Protein AF-A0A961VBJ8-F1 (afdb_monomer_lite)

pLDDT: mean 74.8, std 24.89, range [30.86, 98.06]

Radius of gyration: 19.06 Å; chains: 1; bounding box: 39×57×48 Å

Foldseek 3Di:
DDDDPDDDDDDQCPVVLVVVVVVVCVVPDDDDDDDDDDDDPPPPPPRPQDLLLDPVQDQQKWKWKADPPPGTDPDIFGDRPQWGAPPVERIWGHPPQKTFDWHADDDPRHGHRIDGPDMFGFPDWDDDPFWIWGWGADPRGIMIMTMGDGD

Structure (mmCIF, N/CA/C/O backbone):
data_AF-A0A961VBJ8-F1
#
_entry.id   AF-A0A961VBJ8-F1
#
loop_
_atom_site.group_PDB
_atom_site.id
_atom_site.type_symbol
_atom_site.label_atom_id
_atom_site.label_alt_id
_atom_site.label_comp_id
_atom_site.label_asym_id
_atom_site.label_entity_id
_atom_site.label_seq_id
_atom_site.pdbx_PDB_ins_code
_atom_site.Cartn_x
_atom_site.Cartn_y
_atom_site.Cartn_z
_atom_site.occupancy
_atom_site.B_iso_or_equiv
_atom_site.auth_seq_id
_atom_site.auth_comp_id
_atom_site.auth_asym_id
_atom_site.auth_atom_id
_atom_site.pdbx_PDB_model_num
ATOM 1 N N . LYS A 1 1 ? 20.234 -24.301 29.366 1.00 41.66 1 LYS A N 1
ATOM 2 C CA . LYS A 1 1 ? 19.552 -25.091 28.316 1.00 41.66 1 LYS A CA 1
ATOM 3 C C . LYS A 1 1 ? 18.390 -24.284 27.752 1.00 41.66 1 LYS A C 1
ATOM 5 O O . LYS A 1 1 ? 17.270 -24.476 28.200 1.00 41.66 1 LYS A O 1
ATOM 10 N N . ILE A 1 2 ? 18.692 -23.365 26.839 1.00 34.62 2 ILE A N 1
ATOM 11 C CA . ILE A 1 2 ? 17.825 -22.903 25.747 1.00 34.62 2 ILE A CA 1
ATOM 12 C C . ILE A 1 2 ? 18.838 -22.593 24.647 1.00 34.62 2 ILE A C 1
ATOM 14 O O . ILE A 1 2 ? 19.416 -21.511 24.606 1.00 34.62 2 ILE A O 1
ATOM 18 N N . ASP A 1 3 ? 19.167 -23.638 23.901 1.00 32.12 3 ASP A N 1
ATOM 19 C CA . ASP A 1 3 ? 20.000 -23.578 22.713 1.00 32.12 3 ASP A CA 1
ATOM 20 C C . ASP A 1 3 ? 19.098 -23.264 21.510 1.00 32.12 3 ASP A C 1
ATOM 22 O O . ASP A 1 3 ? 17.968 -23.745 21.432 1.00 32.12 3 ASP A O 1
ATOM 26 N N . GLU A 1 4 ? 19.638 -22.461 20.593 1.00 38.50 4 GLU A N 1
ATOM 27 C CA . GLU A 1 4 ? 19.281 -22.408 19.169 1.00 38.50 4 GLU A CA 1
ATOM 28 C C . GLU A 1 4 ? 17.895 -21.860 18.769 1.00 38.50 4 GLU A C 1
ATOM 30 O O . GLU A 1 4 ? 16.961 -22.588 18.449 1.00 38.50 4 GLU A O 1
ATOM 35 N N . ALA A 1 5 ? 17.824 -20.538 18.578 1.00 33.75 5 ALA A N 1
ATOM 36 C CA . ALA A 1 5 ? 17.020 -19.960 17.498 1.00 33.75 5 ALA A CA 1
ATOM 37 C C . ALA A 1 5 ? 17.975 -19.425 16.425 1.00 33.75 5 ALA A C 1
ATOM 39 O O . ALA A 1 5 ? 18.452 -18.291 16.455 1.00 33.75 5 ALA A O 1
ATOM 40 N N . ILE A 1 6 ? 18.306 -20.347 15.529 1.00 36.19 6 ILE A N 1
ATOM 41 C CA . ILE A 1 6 ? 19.187 -20.229 14.375 1.00 36.19 6 ILE A CA 1
ATOM 42 C C . ILE A 1 6 ? 18.831 -19.010 13.518 1.00 36.19 6 ILE A C 1
ATOM 44 O O . ILE A 1 6 ? 17.699 -18.835 13.065 1.00 36.19 6 ILE A O 1
ATOM 48 N N . ALA A 1 7 ? 19.859 -18.211 13.243 1.00 37.09 7 ALA A N 1
ATOM 49 C CA . ALA A 1 7 ? 19.910 -17.267 12.145 1.00 37.09 7 ALA A CA 1
ATOM 50 C C . ALA A 1 7 ? 19.563 -17.971 10.820 1.00 37.09 7 ALA A C 1
ATOM 52 O O . ALA A 1 7 ? 20.360 -18.742 10.289 1.00 37.09 7 ALA A O 1
ATOM 53 N N . VAL A 1 8 ? 18.389 -17.676 10.258 1.00 35.97 8 VAL A N 1
ATOM 54 C CA . VAL A 1 8 ? 18.053 -18.019 8.870 1.00 35.97 8 VAL A CA 1
ATOM 55 C C . VAL A 1 8 ? 18.173 -16.757 8.023 1.00 35.97 8 VAL A C 1
ATOM 57 O O . VAL A 1 8 ? 17.234 -15.988 7.839 1.00 35.97 8 VAL A O 1
ATOM 60 N N . THR A 1 9 ? 19.420 -16.532 7.617 1.00 34.56 9 THR A N 1
ATOM 61 C CA . THR A 1 9 ?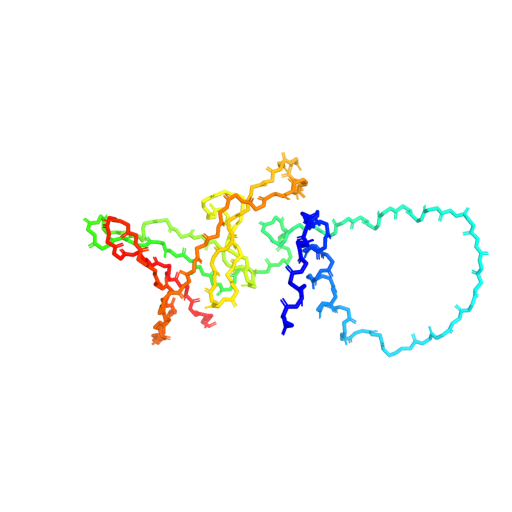 19.874 -16.156 6.271 1.00 34.56 9 THR A CA 1
ATOM 62 C C . THR A 1 9 ? 18.826 -15.708 5.246 1.00 34.56 9 THR A C 1
ATOM 64 O O . THR A 1 9 ? 17.811 -16.359 4.997 1.00 34.56 9 THR A O 1
ATOM 67 N N . GLY A 1 10 ? 19.175 -14.609 4.565 1.00 34.34 10 GLY A N 1
ATOM 68 C CA . GLY A 1 10 ? 18.449 -14.018 3.450 1.00 34.34 10 GLY A CA 1
ATOM 69 C C . GLY A 1 10 ? 17.948 -15.050 2.445 1.00 34.34 10 GLY A C 1
ATOM 70 O O . GLY A 1 10 ? 18.718 -15.691 1.731 1.00 34.34 10 GLY A O 1
ATOM 71 N N . ARG A 1 11 ? 16.624 -15.182 2.378 1.00 36.06 11 ARG A N 1
ATOM 72 C CA . ARG A 1 11 ? 15.948 -15.924 1.322 1.00 36.06 11 ARG A CA 1
ATOM 73 C C . ARG A 1 11 ? 15.744 -14.982 0.142 1.00 36.06 11 ARG A C 1
ATOM 75 O O . ARG A 1 11 ? 14.999 -14.010 0.237 1.00 36.06 11 ARG A O 1
ATOM 82 N N . ASN A 1 12 ? 16.438 -15.279 -0.955 1.00 37.28 12 ASN A N 1
ATOM 83 C CA . ASN A 1 12 ? 16.149 -14.727 -2.275 1.00 37.28 12 ASN A CA 1
ATOM 84 C C . ASN A 1 12 ? 14.641 -14.831 -2.553 1.00 37.28 12 ASN A C 1
ATOM 86 O O . ASN A 1 12 ? 14.050 -15.904 -2.438 1.00 37.28 12 ASN A O 1
ATOM 90 N N . LEU A 1 13 ? 14.028 -13.703 -2.912 1.00 45.47 13 LEU A N 1
ATOM 91 C CA . LEU A 1 13 ? 12.590 -13.538 -3.148 1.00 45.47 13 LEU A CA 1
ATOM 92 C C . LEU A 1 13 ? 12.046 -14.298 -4.374 1.00 45.47 13 LEU A C 1
ATOM 94 O O . LEU A 1 13 ? 10.854 -14.189 -4.659 1.00 45.47 13 LEU A O 1
ATOM 98 N N . ASP A 1 14 ? 12.847 -15.127 -5.048 1.00 39.72 14 ASP A N 1
ATOM 99 C CA . ASP A 1 14 ? 12.361 -16.058 -6.077 1.00 39.72 14 ASP A CA 1
ATOM 100 C C . ASP A 1 14 ? 11.287 -17.018 -5.523 1.00 39.72 14 ASP A C 1
ATOM 102 O O . ASP A 1 14 ? 10.432 -17.508 -6.263 1.00 39.72 14 ASP A O 1
ATOM 106 N N . THR A 1 15 ? 11.249 -17.224 -4.198 1.00 43.78 15 THR A N 1
ATOM 107 C CA . THR A 1 15 ? 10.173 -17.970 -3.532 1.00 43.78 15 THR A CA 1
ATOM 108 C C . THR A 1 15 ? 8.849 -17.215 -3.377 1.00 43.78 15 THR A C 1
ATOM 110 O O . THR A 1 15 ? 7.821 -17.848 -3.167 1.00 43.78 15 THR A O 1
ATOM 113 N N . ALA A 1 16 ? 8.811 -15.884 -3.490 1.00 42.19 16 ALA A N 1
ATOM 114 C CA . ALA A 1 16 ? 7.546 -15.143 -3.409 1.00 42.19 16 ALA A CA 1
ATOM 115 C C . ALA A 1 16 ? 6.714 -15.321 -4.692 1.00 42.19 16 ALA A C 1
ATOM 117 O O . ALA A 1 16 ? 5.489 -15.450 -4.638 1.00 42.19 16 ALA A O 1
ATOM 118 N N . SER A 1 17 ? 7.391 -15.420 -5.840 1.00 41.12 17 SER A N 1
ATOM 119 C CA . SER A 1 17 ? 6.782 -15.781 -7.123 1.00 41.12 17 SER A CA 1
ATOM 120 C C . SER A 1 17 ? 6.239 -17.213 -7.104 1.00 41.12 17 SER A C 1
ATOM 122 O O . SER A 1 17 ? 5.150 -17.465 -7.619 1.00 41.12 17 SER A O 1
ATOM 124 N N . SER A 1 18 ? 6.952 -18.148 -6.464 1.00 41.22 18 SER A N 1
ATOM 125 C CA . SER A 1 18 ? 6.493 -19.535 -6.338 1.00 41.22 18 SER A CA 1
ATOM 126 C C . SER A 1 18 ? 5.426 -19.733 -5.260 1.00 41.22 18 SER A C 1
ATOM 128 O O . SER A 1 18 ? 4.610 -20.635 -5.409 1.00 41.22 18 SER A O 1
ATOM 130 N N . LEU A 1 19 ? 5.333 -18.872 -4.238 1.00 42.91 19 LEU A N 1
ATOM 131 C CA . LEU A 1 19 ? 4.231 -18.919 -3.268 1.00 42.91 19 LEU A CA 1
ATOM 132 C C . LEU A 1 19 ? 2.901 -18.485 -3.905 1.00 42.91 19 LEU A C 1
ATOM 134 O O . LEU A 1 19 ? 1.871 -19.111 -3.670 1.00 42.91 19 LEU A O 1
ATOM 138 N N . ALA A 1 20 ? 2.927 -17.469 -4.776 1.00 43.00 20 ALA A N 1
ATOM 139 C CA . ALA A 1 20 ? 1.758 -17.078 -5.565 1.00 43.00 20 ALA A CA 1
ATOM 140 C C . ALA A 1 20 ? 1.359 -18.162 -6.590 1.00 43.00 20 ALA A C 1
ATOM 142 O O . ALA A 1 20 ? 0.170 -18.400 -6.801 1.00 43.00 20 ALA A O 1
ATOM 143 N N . ALA A 1 21 ? 2.334 -18.872 -7.172 1.00 42.19 21 ALA A N 1
ATOM 144 C CA . ALA A 1 21 ? 2.079 -20.006 -8.063 1.00 42.19 21 ALA A CA 1
ATOM 145 C C . ALA A 1 21 ? 1.564 -21.259 -7.319 1.00 42.19 21 ALA A C 1
ATOM 147 O O . ALA A 1 21 ? 0.679 -21.948 -7.822 1.00 42.19 21 ALA A O 1
ATOM 148 N N . ALA A 1 22 ? 2.043 -21.531 -6.100 1.00 37.69 22 ALA A N 1
ATOM 149 C CA . ALA A 1 22 ? 1.639 -22.691 -5.300 1.00 37.69 22 ALA A CA 1
ATOM 150 C C . ALA A 1 22 ? 0.186 -22.599 -4.796 1.00 37.69 22 ALA A C 1
ATOM 152 O O . ALA A 1 22 ? -0.497 -23.617 -4.673 1.00 37.69 22 ALA A O 1
ATOM 153 N N . VAL A 1 23 ? -0.327 -21.387 -4.555 1.00 43.44 23 VAL A N 1
ATOM 154 C CA . VAL A 1 23 ? -1.746 -21.184 -4.207 1.00 43.44 23 VAL A CA 1
ATOM 155 C C . VAL A 1 23 ? -2.655 -21.381 -5.432 1.00 43.44 23 VAL A C 1
ATOM 157 O O . VAL A 1 23 ? -3.768 -21.879 -5.288 1.00 43.44 23 VAL A O 1
ATOM 160 N N . ALA A 1 24 ? -2.174 -21.085 -6.645 1.00 42.62 24 ALA A N 1
ATOM 161 C CA . ALA A 1 24 ? -2.914 -21.331 -7.886 1.00 42.62 24 ALA A CA 1
ATOM 162 C C . ALA A 1 24 ? -2.893 -22.810 -8.332 1.00 42.62 24 ALA A C 1
ATOM 164 O O . ALA A 1 24 ? -3.867 -23.288 -8.911 1.00 42.62 24 ALA A O 1
ATOM 165 N N . GLN A 1 25 ? -1.820 -23.556 -8.042 1.00 39.91 25 GLN A N 1
ATOM 166 C CA . GLN A 1 25 ? -1.670 -24.958 -8.466 1.00 39.91 25 GLN A CA 1
ATOM 167 C C . GLN A 1 25 ? -2.430 -25.975 -7.597 1.00 39.91 25 GLN A C 1
ATOM 169 O O . GLN A 1 25 ? -2.787 -27.045 -8.094 1.00 39.91 25 GLN A O 1
ATOM 174 N N . ASN A 1 26 ? -2.764 -25.644 -6.343 1.00 35.56 26 ASN A N 1
ATOM 175 C CA . ASN A 1 26 ? -3.493 -26.562 -5.454 1.00 35.56 26 ASN A CA 1
ATOM 176 C C . ASN A 1 26 ? -4.944 -26.858 -5.885 1.00 35.56 26 ASN A C 1
ATOM 178 O O . ASN A 1 26 ? -5.540 -27.802 -5.380 1.00 35.56 26 ASN A O 1
ATOM 182 N N . ASN A 1 27 ? -5.503 -26.117 -6.849 1.00 40.16 27 ASN A N 1
ATOM 183 C CA . ASN A 1 27 ? -6.818 -26.422 -7.428 1.00 40.16 27 ASN A CA 1
ATOM 184 C C . ASN A 1 27 ? -6.765 -27.301 -8.696 1.00 40.16 27 ASN A C 1
ATOM 186 O O . ASN A 1 27 ? -7.820 -27.640 -9.225 1.00 40.16 27 ASN A O 1
ATOM 190 N N . ALA A 1 28 ? -5.580 -27.679 -9.200 1.00 40.00 28 ALA A N 1
ATOM 191 C CA . ALA A 1 28 ? -5.456 -28.315 -10.521 1.00 40.00 28 ALA A CA 1
ATOM 192 C C . ALA A 1 28 ? -4.736 -29.677 -10.560 1.00 40.00 28 ALA A C 1
ATOM 194 O O . ALA A 1 28 ? -4.719 -30.305 -11.616 1.00 40.00 28 ALA A O 1
ATOM 195 N N . GLN A 1 29 ? -4.160 -30.181 -9.464 1.00 36.09 29 GLN A N 1
ATOM 196 C CA . GLN A 1 29 ? -3.373 -31.425 -9.495 1.00 36.09 29 GLN A CA 1
ATOM 197 C C . GLN A 1 29 ? -3.966 -32.536 -8.625 1.00 36.09 29 GLN A C 1
ATOM 199 O O . GLN A 1 29 ? -3.371 -33.008 -7.665 1.00 36.09 29 GLN A O 1
ATOM 204 N N . SER A 1 30 ? -5.129 -33.028 -9.048 1.00 39.12 30 SER A N 1
ATOM 205 C CA . SER A 1 30 ? -5.446 -34.450 -8.929 1.00 39.12 30 SER A CA 1
ATOM 206 C C . SER A 1 30 ? -5.419 -35.028 -10.339 1.00 39.12 30 SER A C 1
ATOM 208 O O . SER A 1 30 ? -6.417 -34.933 -11.051 1.00 39.12 30 SER A O 1
ATOM 210 N N . ARG A 1 31 ? -4.247 -35.514 -10.776 1.00 38.31 31 ARG A N 1
ATOM 211 C CA . ARG A 1 31 ? -4.054 -36.646 -11.709 1.00 38.31 31 ARG A CA 1
ATOM 212 C C . ARG A 1 31 ? -2.606 -36.732 -12.207 1.00 38.31 31 ARG A C 1
ATOM 214 O O . ARG A 1 31 ? -2.048 -35.768 -12.716 1.00 38.31 31 ARG A O 1
ATOM 221 N N . ASN A 1 32 ? -2.118 -37.969 -12.151 1.00 34.69 32 ASN A N 1
ATOM 222 C CA . ASN A 1 32 ? -1.019 -38.582 -12.898 1.00 34.69 32 ASN A CA 1
ATOM 223 C C . ASN A 1 32 ? 0.412 -38.474 -12.350 1.00 34.69 32 ASN A C 1
ATOM 225 O O . ASN A 1 32 ? 1.180 -37.557 -12.621 1.00 34.69 32 ASN A O 1
ATOM 229 N N . THR A 1 33 ? 0.752 -39.555 -11.650 1.00 41.00 33 THR A N 1
ATOM 230 C CA . THR A 1 33 ? 2.049 -40.231 -11.580 1.00 41.00 33 THR A CA 1
ATOM 231 C C . THR A 1 33 ? 2.595 -40.599 -12.970 1.00 41.00 33 THR A C 1
ATOM 233 O O . THR A 1 33 ? 1.849 -41.033 -13.844 1.00 41.00 33 THR A O 1
ATOM 236 N N . GLY A 1 34 ? 3.916 -40.496 -13.155 1.00 31.81 34 GLY A N 1
ATOM 237 C CA . GLY A 1 34 ? 4.616 -41.006 -14.339 1.00 31.81 34 GLY A CA 1
ATOM 238 C C . GLY A 1 34 ? 6.098 -40.627 -14.360 1.00 31.81 34 GLY A C 1
ATOM 239 O O . GLY A 1 34 ? 6.445 -39.460 -14.266 1.00 31.81 34 GLY A O 1
ATOM 240 N N . ASN A 1 35 ? 6.952 -41.641 -14.433 1.00 33.88 35 ASN A N 1
ATOM 241 C CA . ASN A 1 35 ? 8.396 -41.652 -14.195 1.00 33.88 35 ASN A CA 1
ATOM 242 C C . ASN A 1 35 ? 9.236 -41.268 -15.442 1.00 33.88 35 ASN A C 1
ATOM 244 O O . ASN A 1 35 ? 8.791 -41.523 -16.557 1.00 33.88 35 ASN A O 1
ATOM 248 N N . ALA A 1 36 ? 10.481 -40.815 -15.211 1.00 34.44 36 ALA A N 1
ATOM 249 C CA . ALA A 1 36 ? 11.712 -41.027 -16.009 1.00 34.44 36 ALA A CA 1
ATOM 250 C C . ALA A 1 36 ? 12.495 -39.792 -16.522 1.00 34.44 36 ALA A C 1
ATOM 252 O O . ALA A 1 36 ? 11.967 -38.807 -17.028 1.00 34.44 36 ALA A O 1
ATOM 253 N N . SER A 1 37 ? 13.811 -39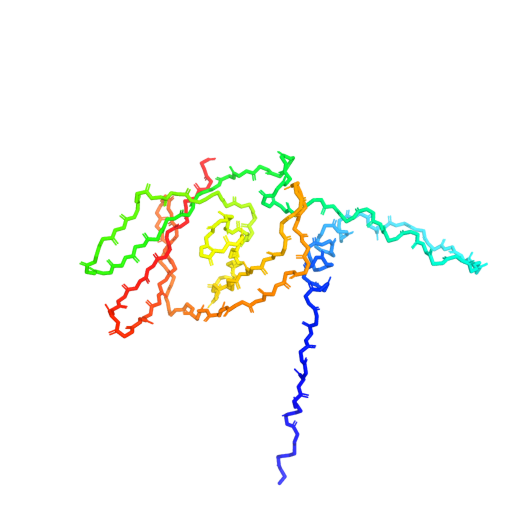.935 -16.355 1.00 41.25 37 SER A N 1
ATOM 254 C CA . SER A 1 37 ? 14.927 -38.993 -16.433 1.00 41.25 37 SER A CA 1
ATOM 255 C C . SER A 1 37 ? 15.330 -38.553 -17.847 1.00 41.25 37 SER A C 1
ATOM 257 O O . SER A 1 37 ? 15.363 -39.359 -18.771 1.00 41.25 37 SER A O 1
ATOM 259 N N . GLY A 1 38 ? 15.782 -37.302 -17.978 1.00 31.97 38 GLY A N 1
ATOM 260 C CA . GLY A 1 38 ? 16.454 -36.781 -19.171 1.00 31.97 38 GLY A CA 1
ATOM 261 C C . GLY A 1 38 ? 16.982 -35.367 -18.929 1.00 31.97 38 GLY A C 1
ATOM 262 O O . GLY A 1 38 ? 16.212 -34.447 -18.669 1.00 31.97 38 GLY A O 1
ATOM 263 N N . GLY A 1 39 ? 18.305 -35.202 -18.951 1.00 40.31 39 GLY A N 1
ATOM 264 C CA . GLY A 1 39 ? 18.989 -33.940 -18.691 1.00 40.31 39 GLY A CA 1
ATOM 265 C C . GLY A 1 39 ? 18.740 -32.890 -19.769 1.00 40.31 39 GLY A C 1
ATOM 266 O O . GLY A 1 39 ? 19.428 -32.866 -20.778 1.00 40.31 39 GLY A O 1
ATOM 267 N N . GLN A 1 40 ? 17.822 -31.975 -19.486 1.00 30.86 40 GLN A N 1
ATOM 268 C CA . GLN A 1 40 ? 17.799 -30.593 -19.953 1.00 30.86 40 GLN A CA 1
ATOM 269 C C . GLN A 1 40 ? 17.246 -29.797 -18.771 1.00 30.86 40 GLN A C 1
ATOM 271 O O . GLN A 1 40 ? 16.153 -30.101 -18.297 1.00 30.86 40 GLN A O 1
ATOM 276 N N . LYS A 1 41 ? 17.991 -28.806 -18.250 1.00 35.81 41 LYS A N 1
ATOM 277 C CA . LYS A 1 41 ? 17.390 -27.812 -17.349 1.00 35.81 41 LYS A CA 1
ATOM 278 C C . LYS A 1 41 ? 16.199 -27.254 -18.131 1.00 35.81 41 LYS A C 1
ATOM 280 O O . LYS A 1 41 ? 16.448 -26.680 -19.195 1.00 35.81 41 LYS A O 1
ATOM 285 N N . PRO A 1 42 ? 14.947 -27.458 -17.679 1.00 35.53 42 PRO A N 1
ATOM 286 C CA . PRO A 1 42 ? 13.803 -26.921 -18.392 1.00 35.53 42 PRO A CA 1
ATOM 287 C C . PRO A 1 42 ? 14.070 -25.429 -18.597 1.00 35.53 42 PRO A C 1
ATOM 289 O O . PRO A 1 42 ? 14.575 -24.796 -17.655 1.00 35.53 42 PRO A O 1
ATOM 292 N N . PRO A 1 43 ? 13.808 -24.851 -19.786 1.00 40.81 43 PRO A N 1
ATOM 293 C CA . PRO A 1 43 ? 13.771 -23.401 -19.888 1.00 40.81 43 PRO A CA 1
ATOM 294 C C . PRO A 1 43 ? 12.892 -22.932 -18.735 1.00 40.81 43 PRO A C 1
ATOM 296 O O . PRO A 1 43 ? 11.796 -23.469 -18.550 1.00 40.81 43 PRO A O 1
ATOM 299 N N . ALA A 1 44 ? 13.437 -22.053 -17.886 1.00 44.22 44 ALA A N 1
ATOM 300 C CA . ALA A 1 44 ? 12.705 -21.560 -16.729 1.00 44.22 44 ALA A CA 1
ATOM 301 C C . ALA A 1 44 ? 11.315 -21.165 -17.240 1.00 44.22 44 ALA A C 1
ATOM 303 O O . ALA A 1 44 ? 11.263 -20.433 -18.238 1.00 44.22 44 ALA A O 1
ATOM 304 N N . PRO A 1 45 ? 10.225 -21.720 -16.672 1.00 43.78 45 PRO A N 1
ATOM 305 C CA . PRO A 1 45 ? 8.888 -21.449 -17.175 1.00 43.78 45 PRO A CA 1
ATOM 306 C C . PRO A 1 45 ? 8.773 -19.939 -17.295 1.00 43.78 45 PRO A C 1
ATOM 308 O O . PRO A 1 45 ? 9.173 -19.241 -16.359 1.00 43.78 45 PRO A O 1
ATOM 311 N N . ALA A 1 46 ? 8.354 -19.453 -18.470 1.00 51.41 46 ALA A N 1
ATOM 312 C CA . ALA A 1 46 ? 8.190 -18.030 -18.728 1.00 51.41 46 ALA A CA 1
ATOM 313 C C . ALA A 1 46 ? 7.418 -17.462 -17.540 1.00 51.41 46 ALA A C 1
ATOM 315 O O . ALA A 1 46 ? 6.251 -17.797 -17.347 1.00 51.41 46 ALA A O 1
ATOM 316 N N . SER A 1 47 ? 8.130 -16.750 -16.663 1.00 60.12 47 SER A N 1
ATOM 317 C CA . SER A 1 47 ? 7.601 -16.380 -15.359 1.00 60.12 47 SER A CA 1
ATOM 318 C C . SER A 1 47 ? 6.361 -15.558 -15.640 1.00 60.12 47 SER A C 1
ATOM 320 O O . SER A 1 47 ? 6.488 -14.515 -16.291 1.00 60.12 47 SER A O 1
ATOM 322 N N . SER A 1 48 ? 5.190 -16.054 -15.235 1.00 68.44 48 SER A N 1
ATOM 323 C CA . SER A 1 48 ? 3.932 -15.343 -15.433 1.00 68.44 48 SER A CA 1
ATOM 324 C C . SER A 1 48 ? 4.120 -13.883 -15.010 1.00 68.44 48 SER A C 1
ATOM 326 O O . SER A 1 48 ? 4.811 -13.630 -14.013 1.00 68.44 48 SER A O 1
ATOM 328 N N . PRO A 1 49 ? 3.593 -12.918 -15.783 1.00 81.19 49 PRO A N 1
ATOM 329 C CA . PRO A 1 49 ? 3.785 -11.508 -15.484 1.00 81.19 49 PRO A CA 1
ATOM 330 C C . PRO A 1 49 ? 3.359 -11.218 -14.042 1.00 81.19 49 PRO A C 1
ATOM 332 O O . PRO A 1 49 ? 2.383 -11.771 -13.537 1.00 81.19 49 PRO A O 1
ATOM 335 N N . HIS A 1 50 ? 4.128 -10.372 -13.353 1.00 89.25 50 HIS A N 1
ATOM 336 C CA . HIS A 1 50 ? 3.815 -10.000 -11.975 1.00 89.25 50 HIS A CA 1
ATOM 337 C C . HIS A 1 50 ? 2.382 -9.438 -11.917 1.00 89.25 50 HIS A C 1
ATOM 339 O O . HIS A 1 50 ? 2.056 -8.631 -12.788 1.00 89.25 50 HIS A O 1
ATOM 345 N N . PRO A 1 51 ? 1.539 -9.761 -10.914 1.00 89.56 51 PRO A N 1
ATOM 346 C CA . PRO A 1 51 ? 0.129 -9.348 -10.892 1.00 89.56 51 PRO A CA 1
ATOM 347 C C . PRO A 1 51 ? -0.100 -7.857 -11.183 1.00 89.56 51 PRO A C 1
ATOM 349 O O . PRO A 1 51 ? -1.004 -7.487 -11.930 1.00 89.56 51 PRO A O 1
ATOM 352 N N . CYS A 1 52 ? 0.772 -6.986 -10.668 1.00 91.88 52 CYS A N 1
ATOM 353 C CA . CYS A 1 52 ? 0.717 -5.542 -10.927 1.00 91.88 52 CYS A CA 1
ATOM 354 C C . CYS A 1 52 ? 0.936 -5.120 -12.387 1.00 91.88 52 CYS A C 1
ATOM 356 O O . CYS A 1 52 ? 0.492 -4.041 -12.763 1.00 91.88 52 CYS A O 1
ATOM 358 N N . LEU A 1 53 ? 1.587 -5.952 -13.198 1.00 91.25 53 LEU A N 1
ATOM 359 C CA . LEU A 1 53 ? 1.828 -5.728 -14.625 1.00 91.25 53 LEU A CA 1
ATOM 360 C C . LEU A 1 53 ? 0.994 -6.654 -15.525 1.00 91.25 53 LEU A C 1
ATOM 362 O O . LEU A 1 53 ? 0.968 -6.442 -16.732 1.00 91.25 53 LEU A O 1
ATOM 366 N N . ASP A 1 54 ? 0.306 -7.651 -14.962 1.00 89.56 54 ASP A N 1
ATOM 367 C CA . ASP A 1 54 ? -0.554 -8.559 -15.723 1.00 89.56 54 ASP A CA 1
ATOM 368 C C . ASP A 1 54 ? -1.939 -7.928 -15.972 1.00 89.56 54 ASP A C 1
ATOM 370 O O . ASP A 1 54 ? -2.708 -7.749 -15.016 1.00 89.56 54 ASP A O 1
ATOM 374 N N . PRO A 1 55 ? -2.300 -7.586 -17.224 1.00 87.81 55 PRO A N 1
ATOM 375 C CA . PRO A 1 55 ? -3.619 -7.043 -17.543 1.00 87.81 55 PRO A CA 1
ATOM 376 C C . PRO A 1 55 ? -4.755 -8.055 -17.324 1.00 87.81 55 PRO A C 1
ATOM 378 O O . PRO A 1 55 ? -5.896 -7.640 -17.143 1.00 87.81 55 PRO A O 1
ATOM 381 N N . ASN A 1 56 ? -4.459 -9.358 -17.288 1.00 89.56 56 ASN A N 1
ATOM 382 C CA . ASN A 1 56 ? -5.456 -10.406 -17.060 1.00 89.56 56 ASN A CA 1
ATOM 383 C C . ASN A 1 56 ? -5.810 -10.576 -15.579 1.00 89.56 56 ASN A C 1
ATOM 385 O O . ASN A 1 56 ? -6.801 -11.228 -15.257 1.00 89.56 56 ASN A O 1
ATOM 389 N N . VAL A 1 57 ? -5.025 -9.990 -14.667 1.00 88.19 57 VAL A N 1
ATOM 390 C CA . VAL A 1 57 ? -5.351 -9.959 -13.238 1.00 88.19 57 VAL A CA 1
ATOM 391 C C . VAL A 1 57 ? -6.158 -8.686 -12.949 1.00 88.19 57 VAL A C 1
ATOM 393 O O . VAL A 1 57 ? -5.577 -7.591 -12.955 1.00 88.19 57 VAL A O 1
ATOM 396 N N . PRO A 1 58 ? -7.477 -8.783 -12.686 1.00 88.38 58 PRO A N 1
ATOM 397 C CA . PRO A 1 58 ? -8.318 -7.614 -12.457 1.00 88.38 58 PRO A CA 1
ATOM 398 C C . PRO A 1 58 ? -7.989 -6.935 -11.123 1.00 88.38 58 PRO A C 1
ATOM 400 O O . PRO A 1 58 ? -7.714 -7.590 -10.115 1.00 88.38 58 PRO A O 1
ATOM 403 N N . SER A 1 59 ? -8.064 -5.603 -11.107 1.00 89.12 59 SER A N 1
ATOM 404 C CA . SER A 1 59 ? -8.038 -4.812 -9.874 1.00 89.12 59 SER A CA 1
ATOM 405 C C . SER A 1 59 ? -9.470 -4.625 -9.383 1.00 89.12 59 SER A C 1
ATOM 407 O O . SER A 1 59 ? -10.218 -3.838 -9.954 1.00 89.12 59 SER A O 1
ATOM 409 N N . ASN A 1 60 ? -9.854 -5.343 -8.330 1.00 84.12 60 ASN A N 1
ATOM 410 C CA . ASN A 1 60 ? -11.215 -5.282 -7.770 1.00 84.12 60 ASN A CA 1
ATOM 411 C C . ASN A 1 60 ? -11.344 -4.298 -6.599 1.00 84.12 60 ASN A C 1
ATOM 413 O O . ASN A 1 60 ? -12.441 -4.076 -6.091 1.00 84.12 60 ASN A O 1
ATOM 417 N N . SER A 1 61 ? -10.213 -3.740 -6.177 1.00 92.44 61 SER A N 1
ATOM 418 C CA . SER A 1 61 ? -10.077 -2.840 -5.044 1.00 92.44 61 SER A CA 1
ATOM 419 C C . SER A 1 61 ? -9.013 -1.791 -5.354 1.00 92.44 61 SER A C 1
ATOM 421 O O . SER A 1 61 ? -8.228 -1.915 -6.299 1.00 92.44 61 SER A O 1
ATOM 423 N N . SER A 1 62 ? -8.980 -0.761 -4.527 1.00 94.38 62 SER A N 1
ATOM 424 C CA . SER A 1 62 ? -7.984 0.299 -4.538 1.00 94.38 62 SER A CA 1
ATOM 425 C C . SER A 1 62 ? -7.526 0.586 -3.116 1.00 94.38 62 SER A C 1
ATOM 427 O O . SER A 1 62 ? -8.297 0.431 -2.168 1.00 94.38 62 SER A O 1
ATOM 429 N N . ALA A 1 63 ? -6.273 0.991 -2.970 1.00 95.50 63 ALA A N 1
ATOM 430 C CA . ALA A 1 63 ? -5.703 1.389 -1.699 1.00 95.50 63 ALA A CA 1
ATOM 431 C C . ALA A 1 63 ? -5.379 2.878 -1.694 1.00 95.50 63 ALA A C 1
ATOM 433 O O . ALA A 1 63 ? -4.963 3.415 -2.714 1.00 95.50 63 ALA A O 1
ATOM 434 N N . ALA A 1 64 ? -5.509 3.530 -0.547 1.00 95.44 64 ALA A N 1
ATOM 435 C CA . ALA A 1 64 ? -5.119 4.921 -0.359 1.00 95.44 64 ALA A CA 1
ATOM 436 C C . ALA A 1 64 ? -4.449 5.105 1.006 1.00 95.44 64 ALA A C 1
ATOM 438 O O . ALA A 1 64 ? -4.900 4.516 1.991 1.00 95.44 64 ALA A O 1
ATOM 439 N N . ILE A 1 65 ? -3.384 5.910 1.066 1.00 93.81 65 ILE A N 1
ATOM 440 C CA . ILE A 1 65 ? -2.633 6.185 2.301 1.00 93.81 65 ILE A CA 1
ATOM 441 C C . ILE A 1 65 ? -3.083 7.500 2.925 1.00 93.81 65 ILE A C 1
ATOM 443 O O . ILE A 1 65 ? -3.271 8.504 2.233 1.00 93.81 65 ILE A O 1
ATOM 447 N N . TYR A 1 66 ? -3.127 7.499 4.251 1.00 94.44 66 TYR A N 1
ATOM 448 C CA . TYR A 1 66 ? -3.407 8.651 5.086 1.00 94.44 66 TYR A CA 1
ATOM 449 C C . TYR A 1 66 ? -2.417 8.761 6.246 1.00 94.44 66 TYR A C 1
ATOM 451 O O . TYR A 1 66 ? -1.842 7.772 6.711 1.00 94.44 66 TYR A O 1
ATOM 459 N N . ARG A 1 67 ? -2.220 9.994 6.715 1.00 93.69 67 ARG A N 1
ATOM 460 C CA . ARG A 1 67 ? -1.368 10.347 7.852 1.00 93.69 67 ARG A CA 1
ATOM 461 C C . ARG A 1 67 ? -2.114 11.324 8.751 1.00 93.69 67 ARG A C 1
ATOM 463 O O . ARG A 1 67 ? -2.659 12.314 8.270 1.00 93.69 67 ARG A O 1
ATOM 470 N N . GLN A 1 68 ? -2.084 11.076 10.057 1.00 86.56 68 GLN A N 1
ATOM 471 C CA . GLN A 1 68 ? -2.910 11.755 11.061 1.00 86.56 68 GLN A CA 1
ATOM 472 C C . GLN A 1 68 ? -2.874 13.292 10.998 1.00 86.56 68 GLN A C 1
ATOM 474 O O . GLN A 1 68 ? -3.901 13.920 11.229 1.00 86.56 68 GLN A O 1
ATOM 479 N N . TYR A 1 69 ? -1.732 13.892 10.652 1.00 86.38 69 TYR A N 1
ATOM 480 C CA . TYR A 1 69 ? -1.557 15.354 10.620 1.00 86.38 69 TYR A CA 1
ATOM 481 C C . TYR A 1 69 ? -1.387 15.950 9.220 1.00 86.38 69 TYR A C 1
ATOM 483 O O . TYR A 1 69 ? -1.407 17.166 9.070 1.00 86.38 69 TYR A O 1
ATOM 491 N N . TYR A 1 70 ? -1.227 15.112 8.196 1.00 84.25 70 TYR A N 1
ATOM 492 C CA . TYR A 1 70 ? -0.968 15.561 6.822 1.00 84.25 70 TYR A CA 1
ATOM 493 C C . TYR A 1 70 ? -2.122 15.226 5.869 1.00 84.25 70 TYR A C 1
ATOM 495 O O . TYR A 1 70 ? -2.029 15.479 4.670 1.00 84.25 70 TYR A O 1
ATOM 503 N N . GLY A 1 71 ? -3.202 14.637 6.393 1.00 82.88 71 GLY A N 1
ATOM 504 C CA . GLY A 1 71 ? -4.290 14.101 5.589 1.00 82.88 71 GLY A CA 1
ATOM 505 C C . GLY A 1 71 ? -3.826 12.938 4.709 1.00 82.88 71 GLY A C 1
ATOM 506 O O . GLY A 1 71 ? -2.904 12.192 5.049 1.00 82.88 71 GLY A O 1
ATOM 507 N N . GLY A 1 72 ? -4.501 12.756 3.580 1.00 75.75 72 GLY A N 1
ATOM 508 C CA . GLY A 1 72 ? -4.171 11.747 2.579 1.00 75.75 72 GLY A CA 1
ATOM 509 C C . GLY A 1 72 ? -5.360 11.416 1.688 1.00 75.75 72 GLY A C 1
ATOM 510 O O . GLY A 1 72 ? -6.409 12.051 1.784 1.00 75.75 72 GLY A O 1
ATOM 511 N N . GLY A 1 73 ? -5.189 10.420 0.820 1.00 71.38 73 GLY A N 1
ATOM 512 C CA . GLY A 1 73 ? -6.279 9.892 -0.004 1.00 71.38 73 GLY A CA 1
ATOM 513 C C . GLY A 1 73 ? -6.447 10.463 -1.414 1.00 71.38 73 GLY A C 1
ATOM 514 O O . GLY A 1 73 ? -7.434 10.131 -2.060 1.00 71.38 73 GLY A O 1
ATOM 515 N N . GLY A 1 74 ? -5.519 11.297 -1.900 1.00 66.44 74 GLY A N 1
ATOM 516 C CA . GLY A 1 74 ? -5.557 11.813 -3.279 1.00 66.44 74 GLY A CA 1
ATOM 517 C C . GLY A 1 74 ? -5.063 10.815 -4.333 1.00 66.44 74 GLY A C 1
ATOM 518 O O . GLY A 1 74 ? -5.566 10.797 -5.452 1.00 66.44 74 GLY A O 1
ATOM 519 N N . GLU A 1 75 ? -4.115 9.950 -3.967 1.00 80.75 75 GLU A N 1
ATOM 520 C CA . GLU A 1 75 ? -3.603 8.887 -4.835 1.00 80.75 75 GLU A CA 1
ATOM 521 C C . GLU A 1 75 ? -4.190 7.539 -4.417 1.00 80.75 75 GLU A C 1
ATOM 523 O O . GLU A 1 75 ? -4.106 7.141 -3.250 1.00 80.75 75 GLU A O 1
ATOM 528 N N . SER A 1 76 ? -4.781 6.838 -5.386 1.00 90.50 76 SER A N 1
ATOM 529 C CA . SER A 1 76 ? -5.290 5.483 -5.203 1.00 90.50 76 SER A CA 1
ATOM 530 C C . SER A 1 76 ? -4.467 4.483 -6.004 1.00 90.50 76 SER A C 1
ATOM 532 O O . SER A 1 76 ? -4.237 4.675 -7.197 1.00 90.50 76 SER A O 1
ATOM 534 N N . PHE A 1 77 ? -4.090 3.386 -5.365 1.00 94.81 77 PHE A N 1
ATOM 535 C CA . PHE A 1 77 ? -3.249 2.339 -5.928 1.00 94.81 77 PHE A CA 1
ATOM 536 C C . PHE A 1 77 ? -4.098 1.106 -6.237 1.00 94.81 77 PHE A C 1
ATOM 538 O O . PHE A 1 77 ? -4.890 0.705 -5.380 1.00 94.81 77 PHE A O 1
ATOM 545 N N . PRO A 1 78 ? -3.970 0.481 -7.418 1.00 95.50 78 PRO A N 1
ATOM 546 C CA . PRO A 1 78 ? -4.736 -0.717 -7.725 1.00 95.50 78 PRO A CA 1
ATOM 547 C C . PRO A 1 78 ? -4.325 -1.868 -6.806 1.00 95.50 78 PRO A C 1
ATOM 549 O O . PRO A 1 78 ? -3.138 -2.088 -6.552 1.00 95.50 78 PRO A O 1
ATOM 552 N N . VAL A 1 79 ? -5.319 -2.606 -6.318 1.00 95.31 79 VAL A N 1
ATOM 553 C CA . VAL A 1 79 ? -5.128 -3.767 -5.450 1.00 95.31 79 VAL A CA 1
ATOM 554 C C . VAL A 1 79 ? -5.515 -5.022 -6.217 1.00 95.31 79 VAL A C 1
ATOM 556 O O . VAL A 1 79 ? -6.667 -5.200 -6.623 1.00 95.31 79 VAL A O 1
ATOM 559 N N . LYS A 1 80 ? -4.535 -5.905 -6.401 1.00 93.56 80 LYS A N 1
ATOM 560 C CA . LYS A 1 80 ? -4.672 -7.176 -7.113 1.00 93.56 80 LYS A CA 1
ATOM 561 C C . LYS A 1 80 ? -4.322 -8.316 -6.165 1.00 93.56 80 LYS A C 1
ATOM 563 O O . LYS A 1 80 ? -3.152 -8.606 -5.934 1.00 93.56 80 LYS A O 1
ATOM 568 N N . GLY A 1 81 ? -5.339 -8.938 -5.570 1.00 90.56 81 GLY A N 1
ATOM 569 C CA . GLY A 1 81 ? -5.138 -9.881 -4.467 1.00 90.56 81 GLY A CA 1
ATOM 570 C C . GLY A 1 81 ? -4.518 -9.174 -3.258 1.00 90.56 81 GLY A C 1
ATOM 571 O O . GLY A 1 81 ? -5.046 -8.169 -2.799 1.00 90.56 81 GLY A O 1
ATOM 572 N N . GLN A 1 82 ? -3.381 -9.673 -2.776 1.00 92.19 82 GLN A N 1
ATOM 573 C CA . GLN A 1 82 ? -2.620 -9.064 -1.674 1.00 92.19 82 GLN A CA 1
ATOM 574 C C . GLN A 1 82 ? -1.648 -7.955 -2.114 1.00 92.19 82 GLN A C 1
ATOM 576 O O . GLN A 1 82 ? -0.952 -7.378 -1.281 1.00 92.19 82 GLN A O 1
ATOM 581 N N . PHE A 1 83 ? -1.547 -7.679 -3.417 1.00 94.50 83 PHE A N 1
ATOM 582 C CA . PHE A 1 83 ? -0.582 -6.729 -3.962 1.00 94.50 83 PHE A CA 1
ATOM 583 C C . PHE A 1 83 ? -1.218 -5.353 -4.132 1.0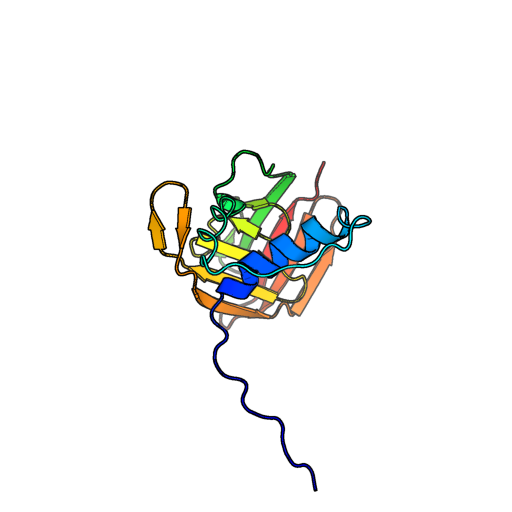0 94.50 83 PHE A C 1
ATOM 585 O O . PHE A 1 83 ? -2.166 -5.198 -4.901 1.00 94.50 83 PHE A O 1
ATOM 592 N N . ILE A 1 84 ? -0.659 -4.352 -3.459 1.00 96.06 84 ILE A N 1
ATOM 593 C CA . ILE A 1 84 ? -0.938 -2.939 -3.694 1.00 96.06 84 ILE A CA 1
ATOM 594 C C . ILE A 1 84 ? 0.105 -2.411 -4.679 1.00 96.06 84 ILE A C 1
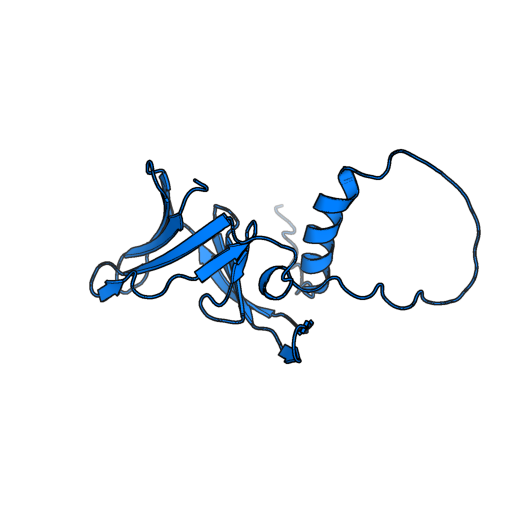ATOM 596 O O . ILE A 1 84 ? 1.286 -2.280 -4.353 1.00 96.06 84 ILE A O 1
ATOM 600 N N . CYS A 1 85 ? -0.316 -2.133 -5.903 1.00 95.56 85 CYS A N 1
ATOM 601 C CA . CYS A 1 85 ? 0.589 -1.862 -7.011 1.00 95.56 85 CYS A CA 1
ATOM 602 C C . CYS A 1 85 ? 1.021 -0.392 -7.053 1.00 95.56 85 CYS A C 1
ATOM 604 O O . CYS A 1 85 ? 0.178 0.499 -7.061 1.00 95.56 85 CYS A O 1
ATOM 606 N N . GLY A 1 86 ? 2.332 -0.138 -7.097 1.00 92.94 86 GLY A N 1
ATOM 607 C CA . GLY A 1 86 ? 2.915 1.210 -7.109 1.00 92.94 86 GLY A CA 1
ATOM 608 C C . GLY A 1 86 ? 3.017 1.890 -5.740 1.00 92.94 86 GLY A C 1
ATOM 609 O O . GLY A 1 86 ? 3.504 3.016 -5.649 1.00 92.94 86 GLY A O 1
ATOM 610 N N . LEU A 1 87 ? 2.582 1.230 -4.660 1.00 90.56 87 LEU A N 1
ATOM 611 C CA . LEU A 1 87 ? 2.666 1.800 -3.319 1.00 90.56 87 LEU A CA 1
ATOM 612 C C . LEU A 1 87 ? 4.105 1.774 -2.792 1.00 90.56 87 LEU A C 1
ATOM 614 O O . LEU A 1 87 ? 4.641 0.692 -2.552 1.00 90.56 87 LEU A O 1
ATOM 618 N N . TRP A 1 88 ? 4.697 2.956 -2.577 1.00 88.31 88 TRP A N 1
ATOM 619 C CA . TRP A 1 88 ? 6.047 3.153 -2.015 1.00 88.31 88 TRP A CA 1
ATOM 620 C C . TRP A 1 88 ? 7.174 2.365 -2.710 1.00 88.31 88 TRP A C 1
ATOM 622 O O . TRP A 1 88 ? 8.165 1.982 -2.083 1.00 88.31 88 TRP A O 1
ATOM 632 N N . GLY A 1 89 ? 7.033 2.126 -4.010 1.00 86.38 89 GLY A N 1
ATOM 633 C CA . GLY A 1 89 ? 7.943 1.295 -4.788 1.00 86.38 89 GLY A CA 1
ATOM 634 C C . GLY A 1 89 ? 7.228 0.718 -6.000 1.00 86.38 89 GLY A C 1
ATOM 635 O O . GLY A 1 89 ? 6.366 1.372 -6.583 1.00 86.38 89 GLY A O 1
ATOM 636 N N . ASP A 1 90 ? 7.565 -0.518 -6.359 1.00 93.06 90 ASP A N 1
ATOM 637 C CA . ASP A 1 90 ? 6.893 -1.220 -7.457 1.00 93.06 90 ASP A CA 1
ATOM 638 C C . ASP A 1 90 ? 5.604 -1.891 -6.980 1.00 93.06 90 ASP A C 1
ATOM 640 O O . ASP A 1 90 ? 4.575 -1.843 -7.658 1.00 93.06 90 ASP A O 1
ATOM 644 N N . PHE A 1 91 ? 5.631 -2.484 -5.787 1.00 94.94 91 PHE A N 1
ATOM 645 C CA . PHE A 1 91 ? 4.439 -2.988 -5.118 1.00 94.94 91 PHE A CA 1
ATOM 646 C C . PHE A 1 91 ? 4.654 -3.116 -3.612 1.00 94.94 91 PHE A C 1
ATOM 648 O O . PHE A 1 91 ? 5.773 -3.262 -3.123 1.00 94.94 91 PHE A O 1
ATOM 655 N N . THR A 1 92 ? 3.551 -3.125 -2.876 1.00 96.69 92 THR A N 1
ATOM 656 C CA . THR A 1 92 ? 3.509 -3.491 -1.463 1.00 96.69 92 THR A CA 1
ATOM 657 C C . THR A 1 92 ? 2.654 -4.741 -1.294 1.00 96.69 92 THR A C 1
ATOM 659 O O . THR A 1 92 ? 1.574 -4.831 -1.873 1.00 96.69 92 THR A O 1
ATOM 662 N N . VAL A 1 93 ? 3.120 -5.712 -0.513 1.00 96.00 93 VAL A N 1
ATOM 663 C CA . VAL A 1 93 ? 2.325 -6.885 -0.127 1.00 96.00 93 VAL A CA 1
ATOM 664 C C . VAL A 1 93 ? 1.641 -6.590 1.198 1.00 96.00 93 VAL A C 1
ATOM 666 O O . VAL A 1 93 ? 2.309 -6.233 2.166 1.00 96.00 93 VAL A O 1
ATOM 669 N N . LEU A 1 94 ? 0.322 -6.745 1.236 1.00 95.62 94 LEU A N 1
ATOM 670 C CA . LEU A 1 94 ? -0.488 -6.628 2.441 1.00 95.62 94 LEU A CA 1
ATOM 671 C C . LEU A 1 94 ? -0.856 -8.028 2.944 1.00 95.62 94 LEU A C 1
ATOM 673 O O . LEU A 1 94 ? -1.687 -8.705 2.344 1.00 95.62 94 LEU A O 1
ATOM 677 N N . THR A 1 95 ? -0.250 -8.457 4.051 1.00 92.56 95 THR A N 1
ATOM 678 C CA . THR A 1 95 ? -0.440 -9.811 4.615 1.00 92.56 95 THR A CA 1
ATOM 679 C C . THR A 1 95 ? -1.560 -9.884 5.657 1.00 92.56 95 THR A C 1
ATOM 681 O O . THR A 1 95 ? -1.876 -10.958 6.158 1.00 92.56 95 THR A O 1
ATOM 684 N N . GLY A 1 96 ? -2.156 -8.740 6.005 1.00 87.94 96 GLY A N 1
ATOM 685 C CA . GLY A 1 96 ? -3.139 -8.595 7.081 1.00 87.94 96 GLY A CA 1
ATOM 686 C C . GLY A 1 96 ? -2.524 -8.121 8.398 1.00 87.94 96 GLY A C 1
ATOM 687 O O . GLY A 1 96 ? -3.134 -7.299 9.074 1.00 87.94 96 GLY A O 1
ATOM 688 N N . SER A 1 97 ? -1.303 -8.559 8.715 1.00 93.38 97 SER A N 1
ATOM 689 C CA . SER A 1 97 ? -0.536 -8.094 9.880 1.00 93.38 97 SER A CA 1
ATOM 690 C C . SER A 1 97 ? 0.629 -7.177 9.514 1.00 93.38 97 SER A C 1
ATOM 692 O O . SER A 1 97 ? 1.197 -6.539 10.395 1.00 93.38 97 SER A O 1
ATOM 694 N N . GLU A 1 98 ? 1.022 -7.108 8.240 1.00 96.50 98 GLU A N 1
ATOM 695 C CA . GLU A 1 98 ? 2.170 -6.318 7.796 1.00 96.50 98 GLU A CA 1
ATOM 696 C C . GLU A 1 98 ? 1.965 -5.739 6.389 1.00 96.50 98 GLU A C 1
ATOM 698 O O . GLU A 1 98 ? 1.248 -6.300 5.553 1.00 96.50 98 GLU A O 1
ATOM 703 N N . LEU A 1 99 ? 2.650 -4.625 6.122 1.00 96.31 99 LEU A N 1
ATOM 704 C CA . LEU A 1 99 ? 2.905 -4.096 4.784 1.00 96.31 99 LEU A CA 1
ATOM 705 C C . LEU A 1 99 ? 4.379 -4.322 4.440 1.00 96.31 99 LEU A C 1
ATOM 707 O O . LEU A 1 99 ? 5.271 -3.830 5.136 1.00 96.31 99 LEU A O 1
ATOM 711 N N . ILE A 1 100 ? 4.632 -5.051 3.357 1.00 96.56 100 ILE A N 1
ATOM 712 C CA . ILE A 1 100 ? 5.977 -5.382 2.881 1.00 96.56 100 ILE A CA 1
ATOM 713 C C . ILE A 1 100 ? 6.221 -4.646 1.568 1.00 96.56 100 ILE A C 1
ATOM 715 O O . ILE A 1 100 ? 5.663 -4.998 0.527 1.00 96.56 100 ILE A O 1
ATOM 719 N N . LEU A 1 101 ? 7.048 -3.610 1.618 1.00 96.00 101 LEU A N 1
ATOM 720 C CA . LEU A 1 101 ? 7.371 -2.765 0.477 1.00 96.00 101 LEU A CA 1
ATOM 721 C C . LEU A 1 101 ? 8.451 -3.448 -0.353 1.00 96.00 101 LEU A C 1
ATOM 723 O O . LEU A 1 101 ? 9.491 -3.850 0.173 1.00 96.00 101 LEU A O 1
ATOM 727 N N . ASN A 1 102 ? 8.215 -3.551 -1.655 1.00 93.81 102 ASN A N 1
ATOM 728 C CA . ASN A 1 102 ? 9.126 -4.190 -2.588 1.00 93.81 102 ASN A CA 1
ATOM 729 C C . ASN A 1 102 ? 9.528 -3.221 -3.697 1.00 93.81 102 ASN A C 1
ATOM 731 O O . ASN A 1 102 ? 8.708 -2.491 -4.262 1.00 93.81 102 ASN A O 1
ATOM 735 N N . LYS A 1 103 ? 10.818 -3.254 -4.026 1.00 93.94 103 LYS A N 1
ATOM 736 C CA . LYS A 1 103 ? 11.386 -2.563 -5.179 1.00 93.94 103 LYS A CA 1
ATOM 737 C C . LYS A 1 103 ? 12.066 -3.576 -6.081 1.00 93.94 103 LYS A C 1
ATOM 739 O O . LYS A 1 103 ? 12.796 -4.445 -5.612 1.00 93.94 103 LYS A O 1
ATOM 744 N N . CYS A 1 104 ? 11.831 -3.454 -7.370 1.00 92.62 104 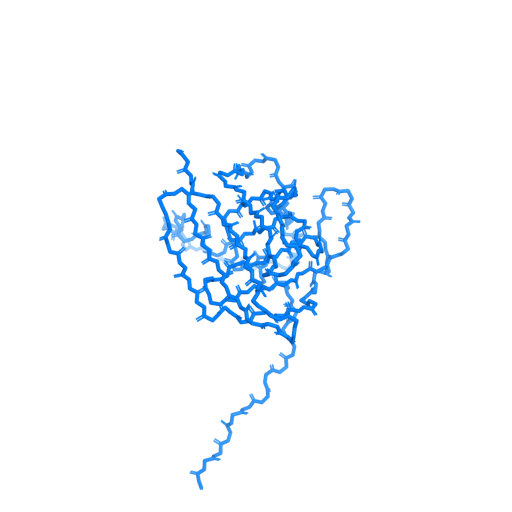CYS A N 1
ATOM 745 C CA . CYS A 1 104 ? 12.272 -4.367 -8.401 1.00 92.62 104 CYS A CA 1
ATOM 746 C C . CYS A 1 104 ? 13.047 -3.610 -9.477 1.00 92.62 104 CYS A C 1
ATOM 748 O O . CYS A 1 104 ? 13.037 -2.383 -9.568 1.00 92.62 104 CYS A O 1
ATOM 750 N N . THR A 1 105 ? 13.724 -4.370 -10.326 1.00 90.94 105 THR A N 1
ATOM 751 C CA . THR A 1 105 ? 14.128 -3.886 -11.642 1.00 90.94 105 THR A CA 1
ATOM 752 C C . THR A 1 105 ? 12.931 -4.020 -12.573 1.00 90.94 105 THR A C 1
ATOM 754 O O . THR A 1 105 ? 12.339 -5.098 -12.665 1.00 90.94 105 THR A O 1
ATOM 757 N N . ARG A 1 106 ? 12.558 -2.930 -13.244 1.00 87.12 106 ARG A N 1
ATOM 758 C CA . ARG A 1 106 ? 11.475 -2.928 -14.225 1.00 87.12 106 ARG A CA 1
ATOM 759 C C . ARG A 1 106 ? 12.052 -2.950 -15.632 1.00 87.12 106 ARG A C 1
ATOM 761 O O . ARG A 1 106 ? 12.830 -2.072 -15.987 1.00 87.12 106 ARG A O 1
ATOM 768 N N . ASP A 1 107 ? 11.632 -3.934 -16.415 1.00 85.44 107 ASP A N 1
ATOM 769 C CA . ASP A 1 107 ? 11.967 -4.074 -17.830 1.00 85.44 107 ASP A CA 1
ATOM 770 C C . ASP A 1 107 ? 10.669 -4.288 -18.618 1.00 85.44 107 ASP A C 1
ATOM 772 O O . ASP A 1 107 ? 10.059 -5.360 -18.579 1.00 85.44 107 ASP A O 1
ATOM 776 N N . GLY A 1 108 ? 10.162 -3.211 -19.224 1.00 84.44 108 GLY A N 1
ATOM 777 C C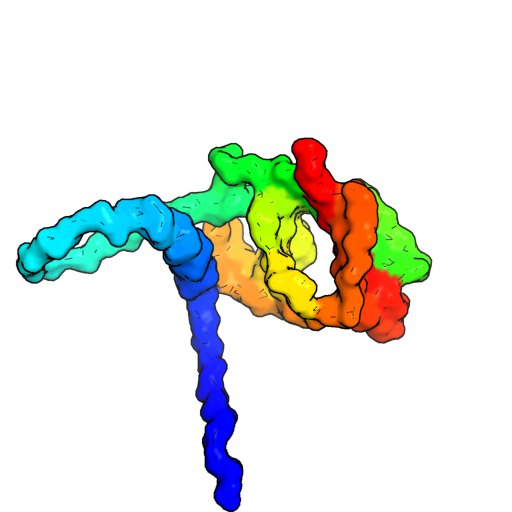A . GLY A 1 108 ? 8.840 -3.180 -19.851 1.00 84.44 108 GLY A CA 1
ATOM 778 C C . GLY A 1 108 ? 7.721 -3.640 -18.904 1.00 84.44 108 GLY A C 1
ATOM 779 O O . GLY A 1 108 ? 7.447 -3.008 -17.876 1.00 84.44 108 GLY A O 1
ATOM 780 N N . ASN A 1 109 ? 7.087 -4.763 -19.261 1.00 80.81 109 ASN A N 1
ATOM 781 C CA . ASN A 1 109 ? 6.000 -5.402 -18.505 1.00 80.81 109 ASN A CA 1
ATOM 782 C C . ASN A 1 109 ? 6.483 -6.501 -17.543 1.00 80.81 109 ASN A C 1
ATOM 784 O O . ASN A 1 109 ? 5.692 -7.323 -17.078 1.00 80.81 109 ASN A O 1
ATOM 788 N N . ARG A 1 110 ? 7.778 -6.520 -17.220 1.00 85.62 110 ARG A N 1
ATOM 789 C CA . ARG A 1 110 ? 8.378 -7.471 -16.289 1.00 85.62 110 ARG A CA 1
ATOM 790 C C . ARG A 1 110 ? 8.953 -6.753 -15.072 1.00 85.62 110 ARG A C 1
ATOM 792 O O . ARG A 1 110 ? 9.666 -5.761 -15.201 1.00 85.62 110 ARG A O 1
ATOM 799 N N . LEU A 1 111 ? 8.678 -7.305 -13.891 1.00 88.31 111 LEU A N 1
ATOM 800 C CA . LEU A 1 111 ? 9.435 -7.022 -12.672 1.00 88.31 111 LEU A CA 1
ATOM 801 C C . LEU A 1 111 ? 10.404 -8.179 -12.429 1.00 88.31 111 LEU A C 1
ATOM 803 O O . LEU A 1 111 ? 10.010 -9.344 -12.486 1.00 88.31 111 LEU A O 1
ATOM 807 N N . SER A 1 112 ? 11.666 -7.865 -12.175 1.00 87.25 112 SER A N 1
ATOM 808 C CA . SER A 1 112 ? 12.719 -8.830 -11.859 1.00 87.25 112 SER A CA 1
ATOM 809 C C . SER A 1 112 ? 13.561 -8.333 -10.686 1.00 87.25 112 SER A C 1
ATOM 811 O O . SER A 1 112 ? 13.507 -7.156 -10.329 1.00 87.25 112 SER A O 1
ATOM 813 N N . ASN A 1 113 ? 14.337 -9.225 -10.061 1.00 88.62 113 ASN A N 1
ATOM 814 C CA . ASN A 1 113 ? 15.259 -8.877 -8.970 1.00 88.62 113 ASN A CA 1
ATOM 815 C C . ASN A 1 113 ? 14.591 -8.073 -7.835 1.00 88.62 113 ASN A C 1
ATOM 817 O O . ASN A 1 113 ? 15.154 -7.094 -7.341 1.00 88.62 113 ASN A O 1
ATOM 821 N N . CYS A 1 114 ? 13.367 -8.454 -7.463 1.00 89.56 114 CYS A N 1
ATOM 822 C CA . CYS A 1 114 ? 12.596 -7.775 -6.428 1.00 89.56 114 CYS A CA 1
ATOM 823 C C . CYS A 1 114 ? 13.226 -7.968 -5.050 1.00 89.56 114 CYS A C 1
ATOM 825 O O . CYS A 1 114 ? 13.574 -9.082 -4.659 1.00 89.56 114 CYS A O 1
ATOM 827 N N . LYS A 1 115 ? 13.351 -6.870 -4.308 1.00 92.12 115 LYS A N 1
ATOM 828 C CA . LYS A 1 115 ? 13.893 -6.837 -2.955 1.00 92.12 115 LYS A CA 1
ATOM 829 C C . LYS A 1 115 ? 12.899 -6.162 -2.027 1.00 92.12 115 LYS A C 1
ATOM 831 O O . LYS A 1 115 ? 12.380 -5.089 -2.344 1.00 92.12 115 LYS A O 1
ATOM 836 N N . GLU A 1 116 ? 12.694 -6.774 -0.869 1.00 94.62 116 GLU A N 1
ATOM 837 C CA . GLU A 1 116 ? 12.043 -6.115 0.255 1.00 94.62 116 GLU A CA 1
ATOM 838 C C . GLU A 1 116 ? 12.903 -4.923 0.685 1.00 94.62 116 GLU A C 1
ATOM 840 O O . GLU A 1 116 ? 14.095 -5.065 0.961 1.00 94.62 116 GLU A O 1
ATOM 845 N N . THR A 1 117 ? 12.310 -3.733 0.701 1.00 95.38 117 THR A N 1
ATOM 846 C CA . THR A 1 117 ? 12.988 -2.499 1.121 1.00 95.38 117 THR A CA 1
ATOM 847 C C . THR A 1 117 ? 12.593 -2.089 2.526 1.00 95.38 117 THR A C 1
ATOM 849 O O . THR A 1 117 ? 13.369 -1.431 3.220 1.00 95.38 117 THR A O 1
ATOM 852 N N . ARG A 1 118 ? 11.378 -2.447 2.947 1.00 94.44 118 ARG A N 1
ATOM 853 C CA . ARG A 1 118 ? 10.840 -2.091 4.253 1.00 94.44 118 ARG A CA 1
ATOM 854 C C . ARG A 1 118 ? 9.677 -2.998 4.626 1.00 94.44 118 ARG A C 1
ATOM 856 O O . ARG A 1 118 ? 8.848 -3.332 3.784 1.00 94.44 118 ARG A O 1
ATOM 863 N N . ARG A 1 119 ? 9.568 -3.268 5.922 1.00 96.31 119 ARG A N 1
ATOM 864 C CA . ARG A 1 119 ? 8.421 -3.908 6.562 1.00 96.31 119 ARG A CA 1
ATOM 865 C C . ARG A 1 119 ? 7.780 -2.950 7.552 1.00 96.31 119 ARG A C 1
ATOM 867 O O . ARG A 1 119 ? 8.483 -2.223 8.256 1.00 96.31 119 ARG A O 1
ATOM 874 N N . ILE A 1 120 ? 6.457 -2.923 7.579 1.00 96.69 120 ILE A N 1
ATOM 875 C CA . ILE A 1 120 ? 5.670 -2.125 8.516 1.00 96.69 120 ILE A CA 1
ATOM 876 C C . ILE A 1 120 ? 4.701 -3.076 9.205 1.00 96.69 120 ILE A C 1
ATOM 878 O O . ILE A 1 120 ? 3.856 -3.671 8.539 1.00 96.69 120 ILE A O 1
ATOM 882 N N . ALA A 1 121 ? 4.831 -3.214 10.522 1.00 97.69 121 ALA A N 1
ATOM 883 C CA . ALA A 1 121 ? 3.875 -3.960 11.324 1.00 97.69 121 ALA A CA 1
ATOM 884 C C . ALA A 1 121 ? 2.564 -3.172 11.426 1.00 97.69 121 ALA A C 1
ATOM 886 O O . ALA A 1 121 ? 2.578 -1.973 11.704 1.00 97.69 121 ALA A O 1
ATOM 887 N N . ILE A 1 122 ? 1.448 -3.849 11.182 1.00 98.06 122 ILE A N 1
ATOM 888 C CA . ILE A 1 122 ? 0.111 -3.310 11.404 1.00 98.06 122 ILE A CA 1
ATOM 889 C C . ILE A 1 122 ? -0.238 -3.505 12.875 1.00 98.06 122 ILE A C 1
ATOM 891 O O . ILE A 1 122 ? -0.141 -4.607 13.409 1.00 98.06 122 ILE A O 1
ATOM 895 N N . GLU A 1 123 ? -0.636 -2.416 13.519 1.00 97.69 123 GLU A N 1
ATOM 896 C CA . GLU A 1 123 ? -1.008 -2.392 14.934 1.00 97.69 123 GLU A CA 1
ATOM 897 C C . GLU A 1 123 ? -2.509 -2.586 15.135 1.00 97.69 123 GLU A C 1
ATOM 899 O O . GLU A 1 123 ? -2.926 -3.159 16.137 1.00 97.69 123 GLU A O 1
ATOM 904 N N . ASP A 1 124 ? -3.323 -2.110 14.193 1.00 97.56 124 ASP A N 1
ATOM 905 C CA . ASP A 1 124 ? -4.776 -2.223 14.270 1.00 97.56 124 ASP A CA 1
ATOM 906 C C . ASP A 1 124 ? -5.389 -2.360 12.873 1.00 97.56 124 ASP A C 1
ATOM 908 O O . ASP A 1 124 ? -4.869 -1.834 11.883 1.00 97.56 124 ASP A O 1
ATOM 912 N N . VAL A 1 125 ? -6.515 -3.066 12.799 1.00 97.25 125 VAL A N 1
ATOM 913 C CA . VAL A 1 125 ? -7.282 -3.269 11.570 1.00 97.25 125 VAL A CA 1
ATOM 914 C C . VAL A 1 125 ? -8.737 -2.913 11.826 1.00 97.25 125 VAL A C 1
ATOM 916 O O . VAL A 1 125 ? -9.453 -3.615 12.539 1.00 97.25 125 VAL A O 1
ATOM 919 N N . LYS A 1 126 ? -9.218 -1.853 11.174 1.00 96.06 126 LYS A N 1
ATOM 920 C CA . LYS A 1 126 ? -10.608 -1.402 11.296 1.00 96.06 126 LYS A CA 1
ATOM 921 C C . LYS A 1 126 ? -11.397 -1.785 10.060 1.00 96.06 126 LYS A C 1
ATOM 923 O O . LYS A 1 126 ? -11.200 -1.251 8.971 1.00 96.06 126 LYS A O 1
ATOM 928 N N . GLN A 1 127 ? -12.340 -2.697 10.237 1.00 95.25 127 GLN A N 1
ATOM 929 C CA . GLN A 1 127 ? -13.294 -3.055 9.195 1.00 95.25 127 GLN A CA 1
ATOM 930 C C . GLN A 1 127 ? -14.407 -1.999 9.136 1.00 95.25 127 GLN A C 1
ATOM 932 O O . GLN A 1 127 ? -15.068 -1.735 10.138 1.00 95.25 127 GLN A O 1
ATOM 937 N N . LYS A 1 128 ? -14.623 -1.395 7.964 1.00 93.62 128 LYS A N 1
ATOM 938 C CA . LYS A 1 128 ? -15.734 -0.471 7.678 1.00 93.62 128 LYS A CA 1
ATOM 939 C C . LYS A 1 128 ? -16.599 -1.034 6.554 1.00 93.62 128 LYS A C 1
ATOM 941 O O . LYS A 1 128 ? -16.196 -1.966 5.861 1.00 93.62 128 LYS A O 1
ATOM 946 N N . ASP A 1 129 ? -17.773 -0.461 6.323 1.00 91.62 129 ASP A N 1
ATOM 947 C CA . ASP A 1 129 ? -18.717 -0.992 5.328 1.00 91.62 129 ASP A CA 1
ATOM 948 C C . ASP A 1 129 ? -18.146 -1.000 3.906 1.00 91.62 129 ASP A C 1
ATOM 950 O O . ASP A 1 129 ? -18.357 -1.948 3.155 1.00 91.62 129 ASP A O 1
ATOM 954 N N . ARG A 1 130 ? -17.381 0.037 3.539 1.00 91.19 130 ARG A N 1
ATOM 955 C CA . ARG A 1 130 ? -16.857 0.225 2.173 1.00 91.19 130 ARG A CA 1
ATOM 956 C C . ARG A 1 130 ? -15.356 -0.006 2.029 1.00 91.19 130 ARG A C 1
ATOM 958 O O . ARG A 1 130 ? -14.860 -0.046 0.906 1.00 91.19 130 ARG A O 1
ATOM 965 N N . PHE A 1 131 ? -14.628 -0.130 3.130 1.00 94.00 131 PHE A N 1
ATOM 966 C CA . PHE A 1 131 ? -13.177 -0.287 3.121 1.00 94.00 131 PHE A CA 1
ATOM 967 C C . PHE A 1 131 ? -12.679 -0.933 4.413 1.00 94.00 131 PHE A C 1
ATOM 969 O O . PHE A 1 131 ? -13.406 -1.036 5.399 1.00 94.00 131 PHE A O 1
ATOM 976 N N . THR A 1 132 ? -11.428 -1.363 4.403 1.00 95.56 132 THR A N 1
ATOM 977 C CA . THR A 1 132 ? -10.693 -1.813 5.584 1.00 95.56 132 THR A CA 1
ATOM 978 C C . THR A 1 132 ? -9.521 -0.871 5.804 1.00 95.56 132 THR A C 1
ATOM 980 O O . THR A 1 132 ? -8.805 -0.558 4.856 1.00 95.56 132 THR A O 1
ATOM 983 N N . GLU A 1 133 ? -9.328 -0.404 7.032 1.00 96.12 133 GLU A N 1
ATOM 984 C CA . GLU A 1 133 ? -8.188 0.425 7.421 1.00 96.12 133 GLU A CA 1
ATOM 985 C C . GLU A 1 133 ? -7.141 -0.451 8.106 1.00 96.12 133 GLU A C 1
ATOM 987 O O . GLU A 1 133 ? -7.471 -1.197 9.025 1.00 96.12 133 GLU A O 1
ATOM 992 N N . TYR A 1 134 ? -5.889 -0.338 7.678 1.00 97.31 134 TYR A N 1
ATOM 993 C CA . TYR A 1 134 ? -4.728 -0.986 8.281 1.00 97.31 134 TYR A CA 1
ATOM 994 C C . TYR A 1 134 ? -3.854 0.110 8.866 1.00 97.31 134 TYR A C 1
ATOM 996 O O . TYR A 1 134 ? -3.328 0.931 8.113 1.00 97.31 134 TYR A O 1
ATOM 1004 N N . LEU A 1 135 ? -3.758 0.163 10.190 1.00 97.56 135 LEU A N 1
ATOM 1005 C CA . LEU A 1 135 ? -3.165 1.270 10.927 1.00 97.56 135 LEU A CA 1
ATOM 1006 C C . LEU A 1 135 ? -1.828 0.860 11.536 1.00 97.56 135 LEU A C 1
ATOM 1008 O O . LEU A 1 135 ? -1.669 -0.255 12.028 1.00 97.56 135 LEU A O 1
ATOM 1012 N N . TRP A 1 136 ? -0.881 1.787 11.553 1.00 97.38 136 TRP A N 1
ATOM 1013 C CA . TRP A 1 136 ? 0.390 1.635 12.252 1.00 97.38 136 TRP A CA 1
ATOM 1014 C C . TRP A 1 136 ? 0.849 2.982 12.799 1.00 97.38 136 TRP A C 1
ATOM 1016 O O . TRP A 1 136 ? 0.468 4.050 12.297 1.00 97.38 136 TRP A O 1
ATOM 1026 N N . LYS A 1 137 ? 1.697 2.950 13.825 1.00 96.19 137 LYS A N 1
ATOM 1027 C CA . LYS A 1 137 ? 2.261 4.152 14.418 1.00 96.19 137 LYS A CA 1
ATOM 1028 C C . LYS A 1 137 ? 3.637 4.440 13.840 1.00 96.19 137 LYS A C 1
ATOM 1030 O O . LYS A 1 137 ? 4.462 3.565 13.585 1.00 96.19 137 LYS A O 1
ATOM 1035 N N . THR A 1 138 ? 3.901 5.720 13.628 1.00 93.38 138 THR A N 1
ATOM 1036 C CA . THR A 1 138 ? 5.228 6.236 13.295 1.00 93.38 138 THR A CA 1
ATOM 1037 C C . THR A 1 138 ? 5.637 7.276 14.327 1.00 93.38 138 THR A C 1
ATOM 1039 O O . THR A 1 138 ? 4.815 7.720 15.131 1.00 93.38 138 THR A O 1
ATOM 1042 N N . LYS A 1 139 ? 6.902 7.710 14.288 1.00 93.25 139 LYS A N 1
ATOM 1043 C CA . LYS A 1 139 ? 7.370 8.840 15.107 1.00 93.25 139 LYS A CA 1
ATOM 1044 C C . LYS A 1 139 ? 6.538 10.116 14.886 1.00 93.25 139 LYS A C 1
ATOM 1046 O O . LYS A 1 139 ? 6.403 10.914 15.802 1.00 93.25 139 LYS A O 1
ATOM 1051 N N . ASP A 1 140 ? 5.951 10.260 13.695 1.00 90.81 140 ASP A N 1
ATOM 1052 C CA . ASP A 1 140 ? 5.182 11.430 13.263 1.00 90.81 140 ASP A CA 1
ATOM 1053 C C . ASP A 1 140 ? 3.662 11.254 13.484 1.00 90.81 140 ASP A C 1
ATOM 1055 O O . ASP A 1 140 ? 2.864 12.032 12.966 1.00 90.81 140 ASP A O 1
ATOM 1059 N N . GLY A 1 141 ? 3.242 10.218 14.223 1.00 94.00 141 GLY A N 1
ATOM 1060 C CA . GLY A 1 141 ? 1.837 9.909 14.513 1.00 94.00 141 GLY A CA 1
ATOM 1061 C C . GLY A 1 141 ? 1.300 8.686 13.769 1.00 94.00 141 GLY A C 1
ATOM 1062 O O . GLY A 1 141 ? 2.059 7.901 13.185 1.00 94.00 141 GLY A O 1
ATOM 1063 N N . TRP A 1 142 ? -0.022 8.508 13.821 1.00 95.50 142 TRP A N 1
ATOM 1064 C CA . TRP A 1 142 ? -0.712 7.410 13.147 1.00 95.50 142 TRP A CA 1
ATOM 1065 C C . TRP A 1 142 ? -0.694 7.576 11.630 1.00 95.50 142 TRP A C 1
ATOM 1067 O O . TRP A 1 142 ? -0.878 8.668 11.085 1.00 95.50 142 TRP A O 1
ATOM 1077 N N . GLN A 1 143 ? -0.518 6.457 10.943 1.00 96.00 143 GLN A N 1
ATOM 1078 C CA . GLN A 1 143 ? -0.703 6.343 9.507 1.00 96.00 143 GLN A CA 1
ATOM 1079 C C . GLN A 1 143 ? -1.585 5.135 9.222 1.00 96.00 143 GLN A C 1
ATOM 1081 O O . GLN A 1 143 ? -1.660 4.205 10.027 1.00 96.00 143 GLN A O 1
ATOM 1086 N N . TRP A 1 144 ? -2.293 5.174 8.099 1.00 95.81 144 TRP A N 1
ATOM 1087 C CA . TRP A 1 144 ? -3.130 4.057 7.700 1.00 95.81 144 TRP A CA 1
ATOM 1088 C C . TRP A 1 144 ? -3.258 3.943 6.190 1.00 95.81 144 TRP A C 1
ATOM 1090 O O . TRP A 1 144 ? -3.216 4.932 5.457 1.00 95.81 144 TRP A O 1
ATOM 1100 N N . VAL A 1 145 ? -3.427 2.708 5.730 1.00 95.81 145 VAL A N 1
ATOM 1101 C CA . VAL A 1 145 ? -3.875 2.391 4.378 1.00 95.81 145 VAL A CA 1
ATOM 1102 C C . VAL A 1 145 ? -5.334 1.993 4.474 1.00 95.81 145 VAL A C 1
ATOM 1104 O O . VAL A 1 145 ? -5.691 1.108 5.246 1.00 95.81 145 VAL A O 1
ATOM 1107 N N . THR A 1 146 ? -6.174 2.628 3.671 1.00 95.75 146 THR A N 1
ATOM 1108 C CA . THR A 1 146 ? -7.530 2.143 3.408 1.00 95.75 146 THR A CA 1
ATOM 1109 C C . THR A 1 146 ? -7.493 1.257 2.174 1.00 95.75 146 THR A C 1
ATOM 1111 O O . THR A 1 146 ? -6.855 1.627 1.194 1.00 95.75 146 THR A O 1
ATOM 1114 N N . VAL A 1 147 ? -8.157 0.107 2.208 1.00 95.62 147 VAL A N 1
ATOM 1115 C CA . VAL A 1 147 ? -8.371 -0.766 1.048 1.00 95.62 147 VAL A CA 1
ATOM 1116 C C . VAL A 1 147 ? -9.866 -0.849 0.801 1.00 95.62 147 VAL A C 1
ATOM 1118 O O . VAL A 1 147 ? -10.608 -1.298 1.675 1.00 95.62 147 VAL A O 1
ATOM 1121 N N . SER A 1 148 ? -10.328 -0.401 -0.364 1.00 94.38 148 SER A N 1
ATOM 1122 C CA . SER A 1 148 ? -11.744 -0.461 -0.717 1.00 94.38 148 SER A CA 1
ATOM 1123 C C . SER A 1 148 ? -12.213 -1.907 -0.854 1.00 94.38 148 SER A C 1
ATOM 1125 O O . SER A 1 148 ? -11.513 -2.774 -1.382 1.00 94.38 148 SER A O 1
ATOM 1127 N N . LYS A 1 149 ? -13.415 -2.185 -0.353 1.00 86.62 149 LYS A N 1
ATOM 1128 C CA . LYS A 1 149 ? -14.051 -3.489 -0.523 1.00 86.62 149 LYS A CA 1
ATOM 1129 C C . LYS A 1 149 ? -14.566 -3.605 -1.952 1.00 86.62 149 LYS A C 1
ATOM 1131 O O . LYS A 1 149 ? -15.055 -2.628 -2.522 1.00 86.62 149 LYS A O 1
ATOM 1136 N N . ARG A 1 150 ? -14.454 -4.811 -2.509 1.00 72.62 150 ARG A N 1
ATOM 1137 C CA . ARG A 1 150 ? -15.062 -5.163 -3.793 1.00 72.62 150 ARG A CA 1
ATOM 1138 C C . ARG A 1 150 ? -16.553 -4.811 -3.732 1.00 72.62 150 ARG A C 1
ATOM 1140 O O . ARG A 1 150 ? -17.228 -5.239 -2.796 1.00 72.62 150 ARG A O 1
ATOM 1147 N N . LYS A 1 151 ? -17.019 -3.995 -4.677 1.00 54.38 151 LYS A N 1
ATOM 1148 C CA . LYS A 1 151 ? -18.454 -3.798 -4.911 1.00 54.38 151 LYS A CA 1
ATOM 1149 C C . LYS A 1 151 ? -19.036 -4.993 -5.650 1.00 54.38 151 LYS A C 1
ATOM 1151 O O . LYS A 1 151 ? -18.289 -5.593 -6.458 1.00 54.38 151 LYS A O 1
#

Secondary structure (DSSP, 8-state):
------------THHHHHHHHHHHHTTT-------------PPPP--PPPTTT-TTS---EEEEEEETTTEE-S--EEEETTEEETTTSSEEEE-SSEEEEEEEEEETTEEEEEEEEEEEE--EEEE-SSEEEEEEEETTEEEEEEEEPP-

Sequence (151 aa):
KIDEAIAVTGRNLDTASSLAAAVAQNNAQSRNTGNASGGQKPPAPASSPHPCLDPNVPSNSSAAIYRQYYGGGGESFPVKGQFICGLWGDFTVLTGSELILNKCTRDGNRLSNCKETRRIAIEDVKQKDRFTEYLWKTKDGWQWVTVSKRK